Protein AF-A0A1H0GZ41-F1 (afdb_monomer_lite)

Sequence (115 aa):
MRRIVQAGLAAHGVTAEPLAEVDSLRTLVDVVEAGNVHTVLPASALQKQLKSESGCSLVINPLDLSRNVVLCTSEHLPLGATATAVYELLENLIREALAEGTWVGIRPIPDASST

Secondary structure (DSSP, 8-state):
-HHHHHHHHHTTT-----S-----HHHHHHHHHTTS------GGGGHHHHTS---------S------------SSSPPPHHHHHHHHHHHHHHHHHHHHT-STT--PPPPP---

pLDDT: mean 85.36, std 12.7, range [32.75, 98.06]

Radius of gyration: 17.75 Å; chains: 1; bounding box: 36×36×44 Å

Foldseek 3Di:
DVVLVQVLCVVVVHHDDDPDDDPDLVVQVVVVVVPDDDDDDQLQSCLVVVVDPPPPPDDDDPRPRDDDDDDDDDPVDDDDPVRVVVSVVVVVVVVVCAVVVSRPRDDDDPPDPDD

Structure (mmCIF, N/CA/C/O backbone):
data_AF-A0A1H0GZ41-F1
#
_entry.id   AF-A0A1H0GZ41-F1
#
loop_
_atom_site.group_PDB
_atom_site.id
_atom_site.type_symbol
_atom_site.label_atom_id
_atom_site.label_alt_id
_atom_site.label_comp_id
_atom_site.label_asym_id
_atom_site.label_entity_id
_atom_site.label_seq_id
_atom_site.pdbx_PDB_ins_code
_atom_site.Cartn_x
_atom_site.Cartn_y
_atom_site.Cartn_z
_atom_site.occupancy
_atom_site.B_iso_or_equiv
_atom_site.auth_seq_id
_atom_site.auth_comp_id
_atom_site.auth_asym_id
_atom_site.auth_atom_id
_atom_site.pdbx_PDB_model_num
ATOM 1 N N . MET A 1 1 ? 1.860 9.343 4.919 1.00 82.50 1 MET A N 1
ATOM 2 C CA . MET A 1 1 ? 0.460 8.895 5.123 1.00 82.50 1 MET A CA 1
ATOM 3 C C . MET A 1 1 ? -0.252 9.667 6.229 1.00 82.50 1 MET A C 1
ATOM 5 O O . MET A 1 1 ? -1.341 10.156 5.967 1.00 82.50 1 MET A O 1
ATOM 9 N N . ARG A 1 2 ? 0.366 9.866 7.406 1.00 88.81 2 ARG A N 1
ATOM 10 C CA . ARG A 1 2 ? -0.199 10.609 8.554 1.00 88.81 2 ARG A CA 1
ATOM 11 C C . ARG A 1 2 ? -0.973 11.887 8.196 1.00 88.81 2 ARG A C 1
ATOM 13 O O . ARG A 1 2 ? -2.119 12.016 8.605 1.00 88.81 2 ARG A O 1
ATOM 20 N N . ARG A 1 3 ? -0.387 12.786 7.390 1.00 90.12 3 ARG A N 1
ATOM 21 C CA . ARG A 1 3 ? -1.045 14.039 6.962 1.00 90.12 3 ARG A CA 1
ATOM 22 C C . ARG A 1 3 ? -2.334 13.814 6.160 1.00 90.12 3 ARG A C 1
ATOM 24 O O . ARG A 1 3 ? -3.306 14.510 6.406 1.00 90.12 3 ARG A O 1
ATOM 31 N N . ILE A 1 4 ? -2.351 12.844 5.238 1.00 91.12 4 ILE A N 1
ATOM 32 C CA . ILE A 1 4 ? -3.536 12.521 4.418 1.00 91.12 4 ILE A CA 1
ATOM 33 C C . ILE A 1 4 ? -4.662 12.010 5.320 1.00 91.12 4 ILE A C 1
ATOM 35 O O . ILE A 1 4 ? -5.788 12.483 5.225 1.00 91.12 4 ILE A O 1
ATOM 39 N N . VAL A 1 5 ? -4.336 11.098 6.241 1.00 91.06 5 VAL A N 1
ATOM 40 C CA . VAL A 1 5 ? -5.300 10.563 7.213 1.00 91.06 5 VAL A CA 1
ATOM 41 C C . VAL A 1 5 ? -5.831 11.674 8.116 1.00 91.06 5 VAL A C 1
ATOM 43 O O . VAL A 1 5 ? -7.037 11.802 8.278 1.00 91.06 5 VAL A O 1
ATOM 46 N N . GLN A 1 6 ? -4.952 12.519 8.658 1.00 91.56 6 GLN A N 1
ATOM 47 C CA . GLN A 1 6 ? -5.351 13.625 9.530 1.00 91.56 6 GLN A CA 1
ATOM 48 C C . GLN A 1 6 ? -6.263 14.624 8.821 1.00 91.56 6 GLN A C 1
ATOM 50 O O . GLN A 1 6 ? -7.286 15.001 9.377 1.00 91.56 6 GLN A O 1
ATOM 55 N N . ALA A 1 7 ? -5.906 15.034 7.601 1.00 91.38 7 ALA A N 1
ATOM 56 C CA . ALA A 1 7 ? -6.715 15.951 6.808 1.00 91.38 7 ALA A CA 1
ATOM 57 C C . ALA A 1 7 ? -8.082 15.337 6.471 1.00 91.38 7 ALA A C 1
ATOM 59 O O . ALA A 1 7 ? -9.102 16.007 6.605 1.00 91.38 7 ALA A O 1
ATOM 60 N N . GLY A 1 8 ? -8.107 14.053 6.103 1.00 91.38 8 GLY A N 1
ATOM 61 C CA . GLY A 1 8 ? -9.335 13.311 5.828 1.00 91.38 8 GLY A CA 1
ATOM 62 C C . GLY A 1 8 ? -10.272 13.220 7.031 1.00 91.38 8 GLY A C 1
ATOM 63 O O . GLY A 1 8 ? -11.463 13.495 6.901 1.00 91.38 8 GLY A O 1
ATOM 64 N N . LEU A 1 9 ? -9.734 12.888 8.208 1.00 90.62 9 LEU A N 1
ATOM 65 C CA . LEU A 1 9 ? -10.494 12.851 9.460 1.00 90.62 9 LEU A CA 1
ATOM 66 C C . LEU A 1 9 ? -10.997 14.247 9.851 1.00 90.62 9 LEU A C 1
ATOM 68 O O . LEU A 1 9 ? -12.183 14.416 10.134 1.00 90.62 9 LEU A O 1
ATOM 72 N N . ALA A 1 10 ? -10.128 15.260 9.786 1.00 91.56 10 ALA A N 1
ATOM 73 C CA . ALA A 1 10 ? -10.473 16.633 10.140 1.00 91.56 10 ALA A CA 1
ATOM 74 C C . ALA A 1 10 ? -11.575 17.211 9.239 1.00 91.56 10 ALA A C 1
ATOM 76 O O . ALA A 1 10 ? -12.469 17.894 9.735 1.00 91.56 10 ALA A O 1
ATOM 77 N N . ALA A 1 11 ? -11.569 16.886 7.940 1.00 91.56 11 ALA A N 1
ATOM 78 C CA . ALA A 1 11 ? -12.629 17.272 7.004 1.00 91.56 11 ALA A CA 1
ATOM 79 C C . ALA A 1 11 ? -14.015 16.712 7.389 1.00 91.56 11 ALA A C 1
ATOM 81 O O . ALA A 1 11 ? -15.030 17.259 6.970 1.00 91.56 11 ALA A O 1
ATOM 82 N N . HIS A 1 12 ? -14.056 15.662 8.214 1.00 90.44 12 HIS A N 1
ATOM 83 C CA . HIS A 1 12 ? -15.277 15.041 8.735 1.00 90.44 12 HIS A CA 1
ATOM 84 C C . HIS A 1 12 ? -15.532 15.386 10.211 1.00 90.44 12 HIS A C 1
ATOM 86 O O . HIS A 1 12 ? -16.330 14.724 10.872 1.00 90.44 12 HIS A O 1
ATOM 92 N N . GLY A 1 13 ? -14.848 16.399 10.755 1.00 92.25 13 GLY A N 1
ATOM 93 C CA . GLY A 1 13 ? -14.992 16.810 12.153 1.00 92.25 13 GLY A CA 1
ATOM 94 C C . GLY A 1 13 ? -14.418 15.813 13.164 1.00 92.25 13 GLY A C 1
ATOM 95 O O . GLY A 1 13 ? -14.709 15.920 14.353 1.00 92.25 13 GLY A O 1
ATOM 96 N N . VAL A 1 14 ? -13.606 14.849 12.715 1.00 90.12 14 VAL A N 1
ATOM 97 C CA . VAL A 1 14 ? -12.950 13.862 13.576 1.00 90.12 14 VAL A CA 1
ATOM 98 C C . VAL A 1 14 ? -11.511 14.292 13.831 1.00 90.12 14 VAL A C 1
ATOM 100 O O . VAL A 1 14 ? -10.724 14.480 12.903 1.00 90.12 14 VAL A O 1
ATOM 103 N N . THR A 1 15 ? -11.136 14.403 15.100 1.00 88.56 15 THR A N 1
ATOM 104 C CA . THR A 1 15 ? -9.744 14.575 15.520 1.00 88.56 15 THR A CA 1
ATOM 105 C C . THR A 1 15 ? -9.223 13.263 16.098 1.00 88.56 15 THR A C 1
ATOM 107 O O . THR A 1 15 ? -9.934 12.545 16.797 1.00 88.56 15 THR A O 1
ATOM 110 N N . ALA A 1 16 ? -7.978 12.919 15.768 1.00 85.44 16 ALA A N 1
ATOM 111 C CA . ALA A 1 16 ? -7.316 11.722 16.269 1.00 85.44 16 ALA A CA 1
ATOM 112 C C . ALA A 1 16 ? -5.904 12.084 16.730 1.00 85.44 16 ALA A C 1
ATOM 114 O O . ALA A 1 16 ? -5.050 12.448 15.912 1.00 85.44 16 ALA A O 1
ATOM 115 N N . GLU A 1 17 ? -5.682 11.969 18.037 1.00 90.50 17 GLU A N 1
ATOM 116 C CA . GLU A 1 17 ? -4.370 12.125 18.658 1.00 90.50 17 GLU A CA 1
ATOM 117 C C . GLU A 1 17 ? -3.667 10.760 18.698 1.00 90.50 17 GLU A C 1
ATOM 119 O O . GLU A 1 17 ? -4.216 9.805 19.256 1.00 90.50 17 GLU A O 1
ATOM 124 N N . PRO A 1 18 ? -2.488 10.614 18.067 1.00 89.94 18 PRO A N 1
ATOM 125 C CA . PRO A 1 18 ? -1.780 9.346 18.045 1.00 89.94 18 PRO A CA 1
ATOM 126 C C . PRO A 1 18 ? -1.173 9.055 19.420 1.00 89.94 18 PRO A C 1
ATOM 128 O O . PRO A 1 18 ? -0.514 9.907 20.009 1.00 89.94 18 PRO A O 1
ATOM 131 N N . LEU A 1 19 ? -1.330 7.819 19.901 1.00 92.12 19 LEU A N 1
ATOM 132 C CA . LEU A 1 19 ? -0.625 7.339 21.097 1.00 92.12 19 LEU A CA 1
ATOM 133 C C . LEU A 1 19 ? 0.902 7.354 20.899 1.00 92.12 19 LEU A C 1
ATOM 135 O O . LEU A 1 19 ? 1.651 7.615 21.835 1.00 92.12 19 LEU A O 1
ATOM 139 N N . ALA A 1 20 ? 1.351 7.047 19.680 1.00 90.69 20 ALA A N 1
ATOM 140 C CA . ALA A 1 20 ? 2.749 7.046 19.277 1.00 90.69 20 ALA A CA 1
ATOM 141 C C . ALA A 1 20 ? 2.868 7.284 17.765 1.00 90.69 20 ALA A C 1
ATOM 143 O O . ALA A 1 20 ? 1.973 6.919 16.998 1.00 90.69 20 ALA A O 1
ATOM 144 N N . GLU A 1 21 ? 3.998 7.846 17.338 1.00 90.75 21 GLU A N 1
ATOM 145 C CA . GLU A 1 21 ? 4.376 7.931 15.927 1.00 90.75 21 GLU A CA 1
ATOM 146 C C . GLU A 1 21 ? 5.461 6.896 15.622 1.00 90.75 21 GLU A C 1
ATOM 148 O O . GLU A 1 21 ? 6.450 6.777 16.344 1.00 90.75 21 GLU A O 1
ATOM 153 N N . VAL A 1 22 ? 5.245 6.108 14.569 1.00 91.12 22 VAL A N 1
ATOM 154 C CA . VAL A 1 22 ? 6.125 5.008 14.167 1.00 91.12 22 VAL A CA 1
ATOM 155 C C . VAL A 1 22 ? 6.283 5.048 12.651 1.00 91.12 22 VAL A C 1
ATOM 157 O O . VAL A 1 22 ? 5.297 4.939 11.923 1.00 91.12 22 VAL A O 1
ATOM 160 N N . ASP A 1 23 ? 7.522 5.164 12.173 1.00 89.44 23 ASP A N 1
ATOM 161 C CA . ASP A 1 23 ? 7.823 5.293 10.736 1.00 89.44 23 ASP A CA 1
ATOM 162 C C . ASP A 1 23 ? 8.055 3.949 10.028 1.00 89.44 23 ASP A C 1
ATOM 164 O O . ASP A 1 23 ? 8.099 3.869 8.799 1.00 89.44 23 ASP A O 1
ATOM 168 N N . SER A 1 24 ? 8.181 2.865 10.793 1.00 90.81 24 SER A N 1
ATOM 169 C CA . SER A 1 24 ? 8.326 1.512 10.259 1.00 90.81 24 SER A CA 1
ATOM 170 C C . SER A 1 24 ? 6.957 0.875 10.041 1.00 90.81 24 SER A C 1
ATOM 172 O O . SER A 1 24 ? 6.255 0.532 10.994 1.00 90.81 24 SER A O 1
ATOM 174 N N . LEU A 1 25 ? 6.605 0.646 8.772 1.00 88.94 25 LEU A N 1
ATOM 175 C CA . LEU A 1 25 ? 5.373 -0.054 8.405 1.00 88.94 25 LEU A CA 1
ATOM 176 C C . LEU A 1 25 ? 5.285 -1.436 9.059 1.00 88.94 25 LEU A C 1
ATOM 178 O O . LEU A 1 25 ? 4.233 -1.816 9.560 1.00 88.94 25 LEU A O 1
ATOM 182 N N . ARG A 1 26 ? 6.397 -2.178 9.075 1.00 87.56 26 ARG A N 1
ATOM 183 C CA . ARG A 1 26 ? 6.439 -3.514 9.671 1.00 87.56 26 ARG A CA 1
ATOM 184 C C . ARG A 1 26 ? 6.164 -3.459 11.171 1.00 87.56 26 ARG A C 1
ATOM 186 O O . ARG A 1 26 ? 5.337 -4.210 11.657 1.00 87.56 26 ARG A O 1
ATOM 193 N N . THR A 1 27 ? 6.776 -2.507 11.871 1.00 90.88 27 THR A N 1
ATOM 194 C CA . THR A 1 27 ? 6.546 -2.312 13.309 1.00 90.88 27 THR A CA 1
ATOM 195 C C . THR A 1 27 ? 5.095 -1.930 13.603 1.00 90.88 27 THR A C 1
ATOM 197 O O . THR A 1 27 ? 4.531 -2.418 14.576 1.00 90.88 27 THR A O 1
ATOM 200 N N . LEU A 1 28 ? 4.465 -1.103 12.759 1.00 90.25 28 LEU A N 1
ATOM 201 C CA . LEU A 1 28 ? 3.038 -0.788 12.885 1.00 90.25 28 LEU A CA 1
ATOM 202 C C . LEU A 1 28 ? 2.154 -2.034 12.747 1.00 90.25 28 LEU A C 1
ATOM 204 O O . LEU A 1 28 ? 1.219 -2.189 13.527 1.00 90.25 28 LEU A O 1
ATOM 208 N N . VAL A 1 29 ? 2.445 -2.908 11.779 1.00 86.81 29 VAL A N 1
ATOM 209 C CA . VAL A 1 29 ? 1.709 -4.170 11.593 1.00 86.81 29 VAL A CA 1
ATOM 210 C C . VAL A 1 29 ? 1.913 -5.092 12.796 1.00 86.81 29 VAL A C 1
ATOM 212 O O . VAL A 1 29 ? 0.927 -5.512 13.393 1.00 86.81 29 VAL A O 1
ATOM 215 N N . ASP A 1 30 ? 3.161 -5.327 13.208 1.00 87.06 30 ASP A N 1
ATOM 216 C CA . ASP A 1 30 ? 3.496 -6.237 14.312 1.00 87.06 30 ASP A CA 1
ATOM 217 C C . ASP A 1 30 ? 2.808 -5.820 15.632 1.00 87.06 30 ASP A C 1
ATOM 219 O O . ASP A 1 30 ? 2.273 -6.655 16.361 1.00 87.06 30 ASP A O 1
ATOM 223 N N . VAL A 1 31 ? 2.776 -4.518 15.941 1.00 88.44 31 VAL A N 1
ATOM 224 C CA . VAL A 1 31 ? 2.163 -3.997 17.180 1.00 88.44 31 VAL A CA 1
ATOM 225 C C . VAL A 1 31 ? 0.628 -4.046 17.134 1.00 88.44 31 VAL A C 1
ATOM 227 O O . VAL A 1 31 ? -0.006 -4.240 18.173 1.00 88.44 31 VAL A O 1
ATOM 230 N N . VAL A 1 32 ? 0.016 -3.911 15.952 1.00 86.75 32 VAL A N 1
ATOM 231 C CA . VAL A 1 32 ? -1.431 -4.136 15.783 1.00 86.75 32 VAL A CA 1
ATOM 232 C C . VAL A 1 32 ? -1.772 -5.618 15.929 1.00 86.75 32 VAL A C 1
ATOM 234 O O . VAL A 1 32 ? -2.724 -5.950 16.632 1.00 86.75 32 VAL A O 1
ATOM 237 N N . GLU A 1 33 ? -0.988 -6.514 15.323 1.00 83.75 33 GLU A N 1
ATOM 238 C CA . GLU A 1 33 ? -1.196 -7.967 15.412 1.00 83.75 33 GLU A CA 1
ATOM 239 C C . GLU A 1 33 ? -1.011 -8.501 16.843 1.00 83.75 33 GLU A C 1
ATOM 241 O O . GLU A 1 33 ? -1.677 -9.460 17.230 1.00 83.75 33 GLU A O 1
ATOM 246 N N . ALA A 1 34 ? -0.189 -7.840 17.665 1.00 87.69 34 ALA A N 1
ATOM 247 C CA . ALA A 1 34 ? -0.066 -8.138 19.093 1.00 87.69 34 ALA A CA 1
ATOM 248 C C . ALA A 1 34 ? -1.329 -7.794 19.919 1.00 87.69 34 ALA A C 1
ATOM 250 O O . ALA A 1 34 ? -1.458 -8.271 21.044 1.00 87.69 34 ALA A O 1
ATOM 251 N N . GLY A 1 35 ? -2.275 -7.019 19.367 1.00 79.94 35 GLY A N 1
ATOM 252 C CA . GLY A 1 35 ? -3.612 -6.811 19.940 1.00 79.94 35 GLY A CA 1
ATOM 253 C C . GLY A 1 35 ? -3.774 -5.600 20.865 1.00 79.94 35 GLY A C 1
ATOM 254 O O . GLY A 1 35 ? -4.788 -5.495 21.554 1.00 79.94 35 GLY A O 1
ATOM 255 N N . ASN A 1 36 ? -2.815 -4.670 20.894 1.00 76.19 36 ASN A N 1
A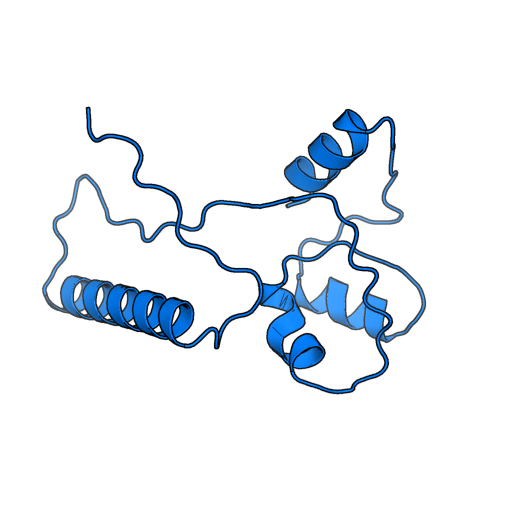TOM 256 C CA . ASN A 1 36 ? -2.800 -3.587 21.888 1.00 76.19 36 ASN A CA 1
ATOM 257 C C . ASN A 1 36 ? -3.127 -2.196 21.331 1.00 76.19 36 ASN A C 1
ATOM 259 O O . ASN A 1 36 ? -3.319 -1.266 22.115 1.00 76.19 36 ASN A O 1
ATOM 263 N N . VAL A 1 37 ? -3.182 -2.020 20.009 1.00 87.69 37 VAL A N 1
ATOM 264 C CA . VAL A 1 37 ? -3.420 -0.718 19.367 1.00 87.69 37 VAL A CA 1
ATOM 265 C C . VAL A 1 37 ? -4.119 -0.876 18.018 1.00 87.69 37 VAL A C 1
ATOM 267 O O . VAL A 1 37 ? -4.211 -1.969 17.470 1.00 87.69 37 VAL A O 1
ATOM 270 N N . HIS A 1 38 ? -4.571 0.247 17.464 1.00 88.12 38 HIS A N 1
ATOM 271 C CA . HIS A 1 38 ? -5.128 0.337 16.117 1.00 88.12 38 HIS A CA 1
ATOM 272 C C . HIS A 1 38 ? -4.271 1.292 15.287 1.00 88.12 38 HIS A C 1
ATOM 274 O O . HIS A 1 38 ? -3.675 2.227 15.825 1.00 88.12 38 HIS A O 1
ATOM 280 N N . THR A 1 39 ? -4.228 1.088 13.973 1.00 89.38 39 THR A N 1
ATOM 281 C CA . THR A 1 39 ? -3.566 2.017 13.054 1.00 89.38 39 THR A CA 1
ATOM 282 C C . THR A 1 39 ? -4.308 2.105 11.725 1.00 89.38 39 THR A C 1
ATOM 284 O O . THR A 1 39 ? -5.163 1.276 11.422 1.00 89.38 39 THR A O 1
ATOM 287 N N . VAL A 1 40 ? -3.994 3.133 10.938 1.00 89.19 40 VAL A N 1
ATOM 288 C CA . VAL A 1 40 ? -4.537 3.336 9.590 1.00 89.19 40 VAL A CA 1
ATOM 289 C C . VAL A 1 40 ? -3.426 3.073 8.583 1.00 89.19 40 VAL A C 1
ATOM 291 O O . VAL A 1 40 ? -2.423 3.790 8.559 1.00 89.19 40 VAL A O 1
ATOM 294 N N . LE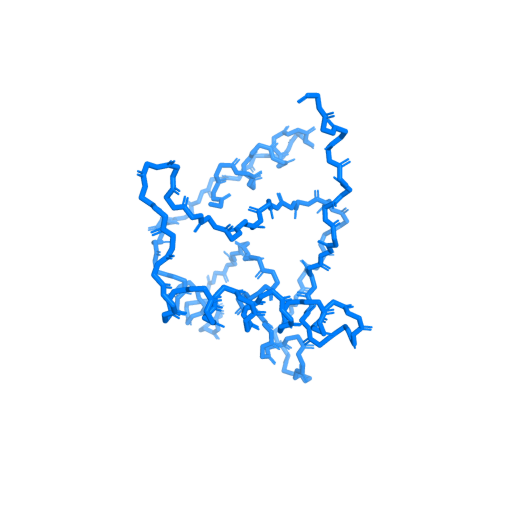U A 1 41 ? -3.613 2.064 7.732 1.00 87.38 41 LEU A N 1
ATOM 295 C CA . LEU A 1 41 ? -2.643 1.641 6.721 1.00 87.38 41 LEU A CA 1
ATOM 296 C C . LEU A 1 41 ? -3.262 1.668 5.319 1.00 87.38 41 LEU A C 1
ATOM 298 O O . LEU A 1 41 ? -4.463 1.438 5.176 1.00 87.38 41 LEU A O 1
ATOM 302 N N . PRO A 1 42 ? -2.464 1.916 4.265 1.00 86.94 42 PRO A N 1
ATOM 303 C CA . PRO A 1 42 ? -2.922 1.683 2.901 1.00 86.94 42 PRO A CA 1
ATOM 304 C C . PRO A 1 42 ? -3.160 0.184 2.666 1.00 86.94 42 PRO A C 1
ATOM 306 O O . PRO A 1 42 ? -2.437 -0.656 3.203 1.00 86.94 42 PRO A O 1
ATOM 309 N N . ALA A 1 43 ? -4.109 -0.157 1.790 1.00 86.31 43 ALA A N 1
ATOM 310 C CA . ALA A 1 43 ? -4.419 -1.548 1.439 1.00 86.31 43 ALA A CA 1
ATOM 311 C C . ALA A 1 43 ? -3.193 -2.339 0.938 1.00 86.31 43 ALA A C 1
ATOM 313 O O . ALA A 1 43 ? -3.098 -3.546 1.153 1.00 86.31 43 ALA A O 1
ATOM 314 N N . SER A 1 44 ? -2.213 -1.673 0.317 1.00 86.25 44 SER A N 1
ATOM 315 C CA . SER A 1 44 ? -0.95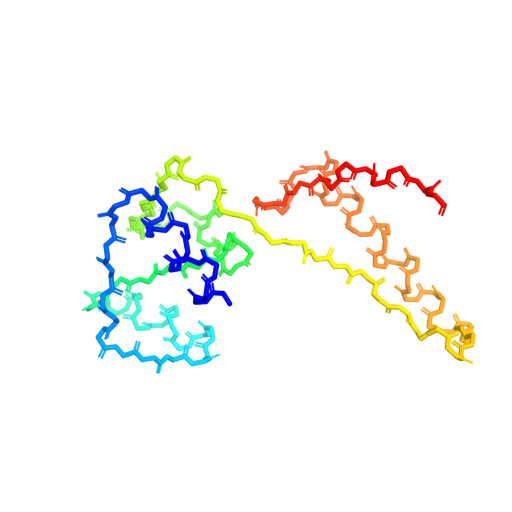9 -2.293 -0.132 1.00 86.25 44 SER A CA 1
ATOM 316 C C . SER A 1 44 ? -0.141 -2.923 1.003 1.00 86.25 44 SER A C 1
ATOM 318 O O . SER A 1 44 ? 0.545 -3.916 0.779 1.00 86.25 44 SER A O 1
ATOM 320 N N . ALA A 1 45 ? -0.244 -2.404 2.229 1.00 85.94 45 ALA A N 1
ATOM 321 C CA . ALA A 1 45 ? 0.422 -2.973 3.401 1.00 85.94 45 ALA A CA 1
ATOM 322 C C . ALA A 1 45 ? -0.278 -4.221 3.954 1.00 85.94 45 ALA A C 1
ATOM 324 O O . ALA A 1 45 ? 0.312 -4.965 4.731 1.00 85.94 45 ALA A O 1
ATOM 325 N N . LEU A 1 46 ? -1.535 -4.432 3.560 1.00 83.06 46 LEU A N 1
ATOM 326 C CA . LEU A 1 46 ? -2.418 -5.460 4.098 1.00 83.06 46 LEU A CA 1
ATOM 327 C C . LEU A 1 46 ? -2.782 -6.514 3.050 1.00 83.06 46 LEU A C 1
ATOM 329 O O . LEU A 1 46 ? -3.702 -7.287 3.267 1.00 83.06 46 LEU A O 1
ATOM 333 N N . GLN A 1 47 ? -2.082 -6.580 1.910 1.00 84.44 47 GLN A N 1
ATOM 334 C CA . GLN A 1 47 ? -2.415 -7.518 0.824 1.00 84.44 47 GLN A CA 1
ATOM 335 C C . GLN A 1 47 ? -2.475 -8.974 1.293 1.00 84.44 47 GLN A C 1
ATOM 337 O O . GLN A 1 47 ? -3.305 -9.735 0.809 1.00 84.44 47 GLN A O 1
ATOM 342 N N . LYS A 1 48 ? -1.610 -9.369 2.236 1.00 81.38 48 LYS A N 1
ATOM 343 C CA . LYS A 1 48 ? -1.615 -10.724 2.798 1.00 81.38 48 LYS A CA 1
ATOM 344 C C . LYS A 1 48 ? -2.863 -10.959 3.647 1.00 81.38 48 LYS A C 1
ATOM 346 O O . LYS A 1 48 ? -3.527 -11.972 3.468 1.00 81.38 48 LYS A O 1
ATOM 351 N N . GLN A 1 49 ? -3.184 -10.020 4.533 1.00 80.12 49 GLN A N 1
ATOM 352 C CA . GLN A 1 49 ? -4.346 -10.075 5.416 1.00 80.12 49 GLN A CA 1
ATOM 353 C C . GLN A 1 49 ? -5.657 -9.978 4.625 1.00 80.12 49 GLN A C 1
ATOM 355 O O . GLN A 1 49 ? -6.593 -10.692 4.932 1.00 80.12 49 GLN A O 1
ATOM 360 N N . LEU A 1 50 ? -5.711 -9.167 3.565 1.00 79.50 50 LEU A N 1
ATOM 361 C CA . LEU A 1 50 ? -6.873 -9.022 2.679 1.00 79.50 50 LEU A CA 1
ATOM 362 C C . LEU A 1 50 ? -7.142 -10.273 1.829 1.00 79.50 50 LEU A C 1
ATOM 364 O O . LEU A 1 50 ? -8.270 -10.486 1.400 1.00 79.50 50 LEU A O 1
ATOM 368 N N . LYS A 1 51 ? -6.112 -11.087 1.566 1.00 78.19 51 LYS A N 1
ATOM 369 C CA . LYS A 1 51 ? -6.215 -12.352 0.815 1.00 78.19 51 LYS A CA 1
ATOM 370 C C . LYS A 1 51 ? -6.420 -13.575 1.712 1.00 78.19 51 LYS A C 1
ATOM 372 O O . LYS A 1 51 ? -6.626 -14.671 1.205 1.00 78.19 51 LYS A O 1
ATOM 377 N N . SER A 1 52 ? -6.311 -13.403 3.023 1.00 73.06 52 SER A N 1
ATOM 378 C CA . SER A 1 52 ? -6.381 -14.461 4.025 1.00 73.06 52 SER A CA 1
ATOM 379 C C . 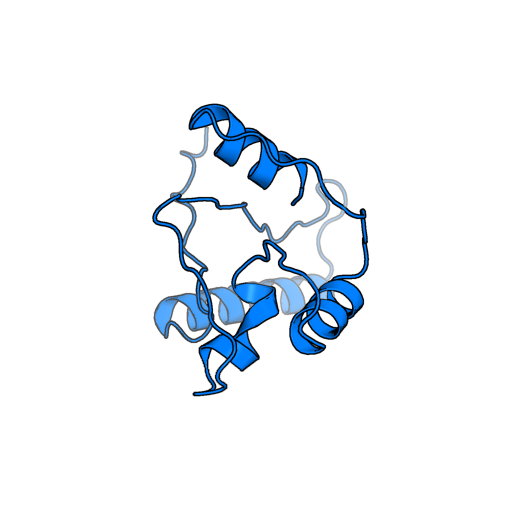SER A 1 52 ? -7.650 -14.275 4.851 1.00 73.06 52 SER A C 1
ATOM 381 O O . SER A 1 52 ? -7.980 -13.159 5.226 1.00 73.06 52 SER A O 1
ATOM 383 N N . GLU A 1 53 ? -8.328 -15.355 5.235 1.00 62.00 53 GLU A N 1
ATOM 384 C CA . GLU A 1 53 ? -9.459 -15.297 6.184 1.00 62.00 53 GLU A CA 1
ATOM 385 C C . GLU A 1 53 ? -9.016 -14.968 7.629 1.00 62.00 53 GLU A C 1
ATOM 387 O O . GLU A 1 53 ? -9.761 -15.146 8.590 1.00 62.00 53 GLU A O 1
ATOM 392 N N . SER A 1 54 ? -7.771 -14.514 7.809 1.00 60.16 54 SER A N 1
ATOM 393 C CA . SER A 1 54 ? -7.188 -14.165 9.103 1.00 60.16 54 SER A CA 1
ATOM 394 C C . SER A 1 54 ? -8.040 -13.123 9.822 1.00 60.16 54 SER A C 1
ATOM 396 O O . SER A 1 54 ? -8.256 -12.030 9.307 1.00 60.16 54 SER A O 1
ATOM 398 N N . GLY A 1 55 ? -8.459 -13.462 11.044 1.00 55.03 55 GLY A N 1
ATOM 399 C CA . GLY A 1 55 ? -9.386 -12.707 11.893 1.00 55.03 55 GLY A CA 1
ATOM 400 C C . GLY A 1 55 ? -8.896 -11.357 12.430 1.00 55.03 55 GLY A C 1
ATOM 401 O O . GLY A 1 55 ? -9.356 -10.931 13.488 1.00 55.03 55 GLY A O 1
ATOM 402 N N . CYS A 1 56 ? -7.987 -10.665 11.739 1.00 61.06 56 CYS A N 1
ATOM 403 C CA . CYS A 1 56 ? -7.772 -9.246 12.000 1.00 61.06 56 CYS A CA 1
ATOM 404 C C . CYS A 1 56 ? -9.031 -8.495 11.562 1.00 61.06 56 CYS A C 1
ATOM 406 O O . CYS A 1 56 ? -9.351 -8.442 10.376 1.00 61.06 56 CYS A O 1
ATOM 408 N N . SER A 1 57 ? -9.750 -7.920 12.527 1.00 59.72 57 SER A N 1
ATOM 409 C CA . SER A 1 57 ? -10.909 -7.071 12.258 1.00 59.72 57 SER A CA 1
ATOM 410 C C . SER A 1 57 ? -10.461 -5.832 11.479 1.00 59.72 57 SER A C 1
ATOM 412 O O . SER A 1 57 ? -9.927 -4.876 12.042 1.00 59.72 57 SER A O 1
ATOM 414 N N . LEU A 1 58 ? -10.623 -5.867 10.157 1.00 65.19 58 LEU A N 1
ATOM 415 C CA . LEU A 1 58 ? -10.397 -4.717 9.294 1.00 65.19 58 LEU A CA 1
ATOM 416 C C . LEU A 1 58 ? -11.644 -3.835 9.347 1.00 65.19 58 LEU A C 1
ATOM 418 O O . LEU A 1 58 ? -12.673 -4.158 8.756 1.00 65.19 58 LEU A O 1
ATOM 422 N N . VAL A 1 59 ? -11.557 -2.703 10.043 1.00 63.91 59 VAL A N 1
ATOM 423 C CA . VAL A 1 59 ? -12.605 -1.678 9.980 1.00 63.91 59 VAL A CA 1
ATOM 424 C C . VAL A 1 59 ? -12.404 -0.873 8.700 1.00 63.91 59 VAL A C 1
ATOM 426 O O . VAL A 1 59 ? -11.574 0.034 8.641 1.00 63.91 59 VAL A O 1
ATOM 429 N N . ILE A 1 60 ? -13.159 -1.218 7.659 1.00 60.91 60 ILE A N 1
ATOM 430 C CA . ILE A 1 60 ? -13.189 -0.455 6.410 1.00 60.91 60 ILE A CA 1
ATOM 431 C C . ILE A 1 60 ? -14.203 0.681 6.579 1.00 60.91 60 ILE A C 1
ATOM 433 O O . ILE A 1 60 ? -15.410 0.459 6.638 1.00 60.91 60 ILE A O 1
ATOM 437 N N . ASN A 1 61 ? -13.698 1.907 6.699 1.00 65.06 61 ASN A N 1
ATOM 438 C CA . ASN A 1 61 ? -14.509 3.124 6.751 1.00 65.06 61 ASN A CA 1
ATOM 439 C C . ASN A 1 61 ? -14.862 3.567 5.311 1.00 65.06 61 ASN A C 1
ATOM 441 O O . ASN A 1 61 ? -13.994 3.466 4.444 1.00 65.06 61 ASN A O 1
ATOM 445 N N . PRO A 1 62 ? -16.080 4.078 5.030 1.00 65.44 62 PRO A N 1
ATOM 446 C CA . PRO A 1 62 ? -16.456 4.624 3.716 1.00 65.44 62 PRO A CA 1
ATOM 447 C C . PRO A 1 62 ? -15.636 5.841 3.245 1.00 65.44 62 PRO A C 1
ATOM 449 O O . PRO A 1 62 ? -15.841 6.316 2.130 1.00 65.44 62 PRO A O 1
ATOM 452 N N . LEU A 1 63 ? -14.736 6.376 4.072 1.00 77.12 63 LEU A N 1
ATOM 453 C CA . LEU A 1 63 ? -13.884 7.502 3.710 1.00 77.12 63 LEU A CA 1
ATOM 454 C C . LEU A 1 63 ? -12.892 7.130 2.590 1.00 77.12 63 LEU A C 1
ATOM 456 O O . LEU A 1 63 ? -11.938 6.383 2.818 1.00 77.12 63 LEU A O 1
ATOM 460 N N . ASP A 1 64 ? -13.077 7.704 1.397 1.00 83.25 64 ASP A N 1
ATOM 461 C CA . ASP A 1 64 ? -12.191 7.491 0.244 1.00 83.25 64 ASP A CA 1
ATOM 462 C C . ASP A 1 64 ? -10.869 8.265 0.390 1.00 83.25 64 ASP A C 1
ATOM 464 O O . ASP A 1 64 ? -10.663 9.336 -0.186 1.00 83.25 64 ASP A O 1
ATOM 468 N N . LEU A 1 65 ? -9.953 7.721 1.194 1.00 87.31 65 LEU A N 1
ATOM 469 C CA . LEU A 1 65 ? -8.576 8.200 1.279 1.00 87.31 65 LEU A CA 1
ATOM 470 C C . LEU A 1 65 ? -7.701 7.474 0.266 1.00 87.31 65 LEU A C 1
ATOM 472 O O . LEU A 1 65 ? -7.474 6.269 0.361 1.00 87.31 65 LEU A O 1
ATOM 476 N N . SER A 1 66 ? -7.124 8.235 -0.658 1.00 88.12 66 SER A N 1
ATOM 477 C CA . SER A 1 66 ? -6.191 7.718 -1.653 1.00 88.12 66 SER A CA 1
ATOM 478 C C . SER A 1 66 ? -4.929 8.570 -1.747 1.00 88.12 66 SER A C 1
ATOM 480 O O . SER A 1 66 ? -4.850 9.699 -1.256 1.00 88.12 66 SER A O 1
ATOM 482 N N . ARG A 1 67 ? -3.899 7.992 -2.362 1.00 88.44 67 ARG A N 1
ATOM 483 C CA . ARG A 1 67 ? -2.656 8.674 -2.712 1.00 88.44 67 ARG A CA 1
ATOM 484 C C . ARG A 1 67 ? -2.216 8.193 -4.085 1.00 88.44 67 ARG A C 1
ATOM 486 O O . ARG A 1 67 ? -2.220 6.993 -4.341 1.00 88.44 67 ARG A O 1
ATOM 493 N N . ASN A 1 68 ? -1.727 9.117 -4.901 1.00 91.25 68 ASN A N 1
ATOM 494 C CA . ASN A 1 68 ? -1.140 8.782 -6.189 1.00 91.25 68 ASN A CA 1
ATOM 495 C C . ASN A 1 68 ? 0.233 8.120 -6.002 1.00 91.25 68 ASN A C 1
ATOM 497 O O . ASN A 1 68 ? 1.085 8.603 -5.247 1.00 91.25 68 ASN A O 1
ATOM 501 N N . VAL A 1 69 ? 0.443 7.010 -6.700 1.00 91.00 69 VAL A N 1
ATOM 502 C CA . VAL A 1 69 ? 1.751 6.375 -6.878 1.00 91.00 69 VAL A CA 1
ATOM 503 C C . VAL A 1 69 ? 2.132 6.566 -8.336 1.00 91.00 69 VAL A C 1
ATOM 505 O O . VAL A 1 69 ? 1.305 6.364 -9.218 1.00 91.00 69 VAL A O 1
ATOM 508 N N . VAL A 1 70 ? 3.362 7.007 -8.572 1.00 91.94 70 VAL A N 1
ATOM 509 C CA . VAL A 1 70 ? 3.859 7.383 -9.896 1.00 91.94 70 VAL A CA 1
ATOM 510 C C . VAL A 1 70 ? 5.189 6.690 -10.153 1.00 91.94 70 VAL A C 1
ATOM 512 O O . VAL A 1 70 ? 6.010 6.5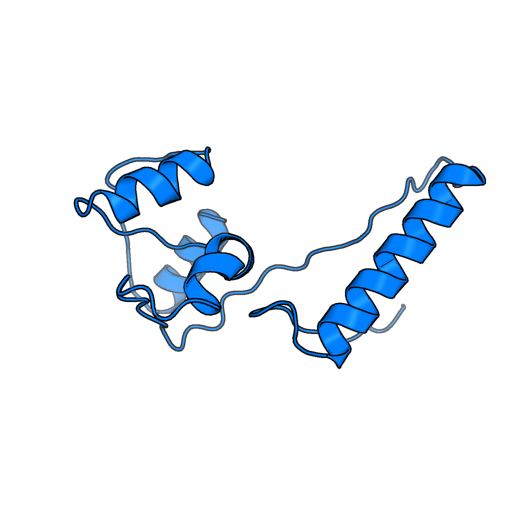64 -9.241 1.00 91.94 70 VAL A O 1
ATOM 515 N N . LEU A 1 71 ? 5.389 6.234 -11.387 1.00 92.00 71 LEU A N 1
ATOM 516 C CA . LEU A 1 71 ? 6.667 5.715 -11.855 1.00 92.00 71 LEU A CA 1
ATOM 517 C C . LEU A 1 71 ? 7.487 6.889 -12.398 1.00 92.00 71 LEU A C 1
ATOM 519 O O . LEU A 1 71 ? 7.237 7.375 -13.498 1.00 92.00 71 LEU A O 1
ATOM 523 N N . CYS A 1 72 ? 8.421 7.386 -11.590 1.00 92.38 72 CYS A N 1
ATOM 524 C CA . CYS A 1 72 ? 9.210 8.567 -11.932 1.00 92.38 72 CYS A CA 1
ATOM 525 C C . CYS A 1 72 ? 10.490 8.199 -12.682 1.00 92.38 72 CYS A C 1
ATOM 527 O O . CYS A 1 72 ? 11.210 7.280 -12.291 1.00 92.38 72 CYS A O 1
ATOM 529 N N . THR A 1 73 ? 10.825 8.999 -13.688 1.00 92.44 73 THR A N 1
ATOM 530 C CA . THR A 1 73 ? 12.123 8.988 -14.368 1.00 92.44 73 THR A CA 1
ATOM 531 C C . THR A 1 73 ? 12.853 10.299 -14.099 1.00 92.44 73 THR A C 1
ATOM 533 O O . THR A 1 73 ? 12.258 11.271 -13.631 1.00 92.44 73 THR A O 1
ATOM 536 N N . SER A 1 74 ? 14.158 10.342 -14.370 1.00 91.12 74 SER A N 1
ATOM 537 C CA . SER A 1 74 ? 14.873 11.619 -14.356 1.00 91.12 74 SER A CA 1
ATOM 538 C C . SER A 1 74 ? 14.367 12.498 -15.498 1.00 91.12 74 SER A C 1
ATOM 540 O O . SER A 1 74 ? 14.212 12.023 -16.619 1.00 91.12 74 SER A O 1
ATOM 542 N N . GLU A 1 75 ? 14.142 13.778 -15.216 1.00 90.31 75 GLU A N 1
ATOM 543 C CA . GLU A 1 75 ? 13.858 14.782 -16.246 1.00 90.31 75 GLU A CA 1
ATOM 544 C C . GLU A 1 75 ? 15.124 15.153 -17.037 1.00 90.31 75 GLU A C 1
ATOM 546 O O . GLU A 1 75 ? 15.062 15.504 -18.210 1.00 90.31 75 GLU A O 1
ATOM 551 N N . HIS A 1 76 ? 16.295 15.056 -16.401 1.00 91.56 76 HIS A N 1
ATOM 552 C CA . HIS A 1 76 ? 17.560 15.538 -16.961 1.00 91.56 76 HIS A CA 1
ATOM 553 C C . HIS A 1 76 ? 18.404 14.445 -17.612 1.00 91.56 76 HIS A C 1
ATOM 555 O O . HIS A 1 76 ? 19.257 14.745 -18.446 1.00 91.56 76 HIS A O 1
ATOM 561 N N . LEU A 1 77 ? 18.209 13.188 -17.213 1.00 90.31 77 LEU A N 1
ATOM 562 C CA . LEU A 1 77 ? 18.983 12.062 -17.718 1.00 90.31 77 LEU A CA 1
ATOM 563 C C . LEU A 1 77 ? 18.064 11.101 -18.472 1.00 90.31 77 LEU A C 1
ATOM 565 O O . LEU A 1 77 ? 17.130 10.569 -17.865 1.00 90.31 77 LEU A O 1
ATOM 569 N N . PRO A 1 78 ? 18.331 10.833 -19.763 1.00 89.44 78 PRO A N 1
ATOM 570 C CA . PRO A 1 78 ? 17.577 9.825 -20.486 1.00 89.44 78 PRO A CA 1
ATOM 571 C C . PRO A 1 78 ? 17.790 8.457 -19.834 1.00 89.44 78 PRO A C 1
ATOM 573 O O . PRO A 1 78 ? 18.876 8.146 -19.332 1.00 89.44 78 PRO A O 1
ATOM 576 N N . LEU A 1 79 ? 16.752 7.623 -19.857 1.00 92.44 79 LEU A N 1
ATOM 577 C CA . LEU A 1 79 ? 16.873 6.246 -19.400 1.00 92.44 79 LEU A CA 1
ATOM 578 C C . LEU A 1 79 ? 17.868 5.494 -20.292 1.00 92.44 79 LEU A C 1
ATOM 580 O O . LEU A 1 79 ? 17.757 5.490 -21.517 1.00 92.44 79 LEU A O 1
ATOM 584 N N . GLY A 1 80 ? 18.846 4.839 -19.668 1.00 95.69 80 GLY A N 1
ATOM 585 C CA . GLY A 1 80 ? 19.658 3.835 -20.350 1.00 95.69 80 GLY A CA 1
ATOM 586 C C . GLY A 1 80 ? 18.845 2.566 -20.608 1.00 95.69 80 GLY A C 1
ATOM 587 O O . GLY A 1 80 ? 17.848 2.322 -19.933 1.00 95.69 80 GLY A O 1
ATOM 588 N N . ALA A 1 81 ? 19.310 1.714 -21.525 1.00 96.62 81 ALA A N 1
ATOM 589 C CA . ALA A 1 81 ? 18.581 0.519 -21.966 1.00 96.62 81 ALA A CA 1
ATOM 590 C C . ALA A 1 81 ? 18.051 -0.361 -20.813 1.00 96.62 81 ALA A C 1
ATOM 592 O O . ALA A 1 81 ? 16.891 -0.762 -20.825 1.00 96.62 81 ALA A O 1
ATOM 593 N N . THR A 1 82 ? 18.863 -0.611 -19.780 1.00 96.75 82 THR A N 1
ATOM 594 C CA . THR A 1 82 ? 18.436 -1.389 -18.604 1.00 96.75 82 THR A CA 1
ATOM 595 C C . THR A 1 82 ? 17.314 -0.702 -17.831 1.00 96.75 82 THR A C 1
ATOM 597 O O . THR A 1 82 ? 16.370 -1.357 -17.400 1.00 96.75 82 THR A O 1
ATOM 600 N N . ALA A 1 83 ? 17.405 0.616 -17.647 1.00 95.75 83 ALA A N 1
ATOM 601 C CA . ALA A 1 83 ? 16.395 1.369 -16.916 1.00 95.75 83 ALA A CA 1
ATOM 602 C C . ALA A 1 83 ? 15.079 1.442 -17.705 1.00 95.75 83 ALA A C 1
ATOM 604 O O . ALA A 1 83 ? 14.017 1.312 -17.105 1.00 95.75 83 ALA A O 1
ATOM 605 N N . THR A 1 84 ? 15.150 1.557 -19.035 1.00 96.25 84 THR A N 1
ATOM 606 C CA . THR A 1 84 ? 13.987 1.456 -19.927 1.00 96.25 84 THR A CA 1
ATOM 607 C C . THR A 1 84 ? 13.305 0.097 -19.800 1.00 96.25 84 THR A C 1
ATOM 609 O O . THR A 1 84 ? 12.107 0.045 -19.555 1.00 96.25 84 THR A O 1
ATOM 612 N N . ALA A 1 85 ? 14.063 -1.002 -19.855 1.00 97.62 85 ALA A N 1
ATOM 613 C CA . ALA A 1 85 ? 13.493 -2.342 -19.718 1.00 97.62 85 ALA A CA 1
ATOM 614 C C . ALA A 1 85 ? 12.798 -2.553 -18.358 1.00 97.62 85 ALA A C 1
ATOM 616 O O . ALA A 1 85 ? 11.737 -3.168 -18.288 1.00 97.62 85 ALA A O 1
ATOM 617 N N . VAL A 1 86 ? 13.366 -2.022 -17.267 1.00 97.44 86 VAL A N 1
ATOM 618 C CA . VAL A 1 86 ? 12.728 -2.069 -15.939 1.00 97.44 86 VAL A CA 1
ATOM 619 C C . VAL A 1 86 ? 11.478 -1.192 -15.891 1.00 97.44 86 VAL A C 1
ATOM 621 O O . VAL A 1 86 ? 10.483 -1.604 -15.302 1.00 97.44 86 VAL A O 1
ATOM 624 N N . TYR A 1 87 ? 11.511 -0.006 -16.502 1.00 96.75 87 TYR A N 1
ATOM 625 C CA . TYR A 1 87 ? 10.354 0.884 -16.582 1.00 96.75 87 TYR A CA 1
ATOM 626 C C . TYR A 1 87 ? 9.180 0.194 -17.285 1.00 96.75 87 TYR A C 1
ATOM 628 O O . TYR A 1 87 ? 8.097 0.106 -16.712 1.00 96.75 87 TYR A O 1
ATOM 636 N N . GLU A 1 88 ? 9.419 -0.363 -18.473 1.00 96.94 88 GLU A N 1
ATOM 637 C CA . GLU A 1 88 ? 8.412 -1.085 -19.260 1.00 96.94 88 GLU A CA 1
ATOM 638 C C . GLU A 1 88 ? 7.880 -2.313 -18.510 1.00 96.94 88 GLU A C 1
ATOM 640 O O . GLU A 1 88 ? 6.674 -2.556 -18.479 1.00 96.94 88 GLU A O 1
ATOM 645 N N . LEU A 1 89 ? 8.761 -3.067 -17.842 1.00 98.06 89 LEU A N 1
ATOM 646 C CA . LEU A 1 89 ? 8.358 -4.208 -17.018 1.00 98.06 89 LEU A CA 1
ATOM 647 C C . LEU A 1 89 ? 7.445 -3.783 -15.861 1.00 98.06 89 LEU A C 1
ATOM 649 O O . LEU A 1 89 ? 6.429 -4.431 -15.614 1.00 98.06 89 LEU A O 1
ATOM 653 N N . LEU A 1 90 ? 7.803 -2.717 -15.142 1.00 97.19 90 LEU A N 1
ATOM 654 C CA . LEU A 1 90 ? 6.994 -2.203 -14.039 1.00 97.19 90 LEU A CA 1
ATOM 655 C C . LEU A 1 90 ? 5.648 -1.677 -14.538 1.00 97.19 90 LEU A C 1
ATOM 657 O O . LEU A 1 90 ? 4.630 -1.948 -13.906 1.00 97.19 90 LEU A O 1
ATOM 661 N N . GLU A 1 91 ? 5.630 -0.961 -15.662 1.00 96.00 91 GLU A N 1
ATOM 662 C CA . GLU A 1 91 ? 4.395 -0.473 -16.272 1.00 96.00 91 GLU A CA 1
ATOM 663 C C . GLU A 1 91 ? 3.457 -1.632 -16.632 1.00 96.00 91 GLU A C 1
ATOM 665 O O . GLU A 1 91 ? 2.286 -1.617 -16.243 1.00 96.00 91 GLU A O 1
ATOM 670 N N . ASN A 1 92 ? 3.976 -2.663 -17.303 1.00 97.25 92 ASN A N 1
ATOM 671 C CA . ASN A 1 92 ? 3.201 -3.849 -17.665 1.00 97.25 92 ASN A CA 1
ATOM 672 C C . ASN A 1 92 ? 2.665 -4.571 -16.426 1.00 97.25 92 ASN A C 1
ATOM 674 O O . ASN A 1 92 ? 1.467 -4.832 -16.348 1.00 97.25 92 ASN A O 1
ATOM 678 N N . LEU A 1 93 ? 3.510 -4.793 -15.414 1.00 96.56 93 LEU A N 1
ATOM 679 C CA . LEU A 1 93 ? 3.106 -5.436 -14.162 1.00 96.56 93 LEU A CA 1
ATOM 680 C C . LEU A 1 93 ? 1.976 -4.670 -13.455 1.00 96.56 93 LEU A C 1
ATOM 682 O O . LEU A 1 93 ? 1.040 -5.276 -12.939 1.00 96.56 93 LEU A O 1
ATOM 686 N N . ILE A 1 94 ? 2.045 -3.335 -13.426 1.00 94.62 94 ILE A N 1
ATOM 687 C CA . ILE A 1 94 ? 1.003 -2.495 -12.817 1.00 94.62 94 ILE A CA 1
ATOM 688 C C . ILE A 1 94 ? -0.302 -2.596 -13.617 1.00 94.62 94 ILE A C 1
ATOM 690 O O . ILE A 1 94 ? -1.377 -2.700 -13.020 1.00 94.62 94 ILE A O 1
ATOM 694 N N . ARG A 1 95 ? -0.229 -2.571 -14.955 1.00 94.31 95 ARG A N 1
ATOM 695 C CA . ARG A 1 95 ? -1.402 -2.702 -15.835 1.00 94.31 95 ARG A CA 1
ATOM 696 C C . ARG A 1 95 ? -2.076 -4.062 -15.677 1.00 94.31 95 ARG A C 1
ATOM 698 O O . ARG A 1 95 ? -3.296 -4.106 -15.538 1.00 94.31 95 ARG A O 1
ATOM 705 N N . GLU A 1 96 ? -1.298 -5.138 -15.643 1.00 96.75 96 GLU A N 1
ATOM 706 C CA . GLU A 1 96 ? -1.788 -6.496 -15.386 1.00 96.75 96 GLU A CA 1
ATOM 707 C C . GLU A 1 96 ? -2.450 -6.585 -14.008 1.00 96.75 96 GLU A C 1
ATOM 709 O O . GLU A 1 96 ? -3.599 -7.011 -13.898 1.00 96.75 96 GLU A O 1
ATOM 714 N N . ALA A 1 97 ? -1.794 -6.073 -12.961 1.00 93.69 97 ALA A N 1
ATOM 715 C CA . ALA A 1 97 ? -2.343 -6.102 -11.609 1.00 93.69 97 ALA A CA 1
ATOM 716 C C . ALA A 1 97 ? -3.664 -5.325 -11.466 1.00 93.69 97 ALA A C 1
ATOM 718 O O . ALA A 1 97 ? -4.542 -5.738 -10.703 1.00 93.69 97 ALA A O 1
ATOM 719 N N . LEU A 1 98 ? -3.818 -4.217 -12.201 1.00 93.38 98 LEU A N 1
ATOM 720 C CA . LEU A 1 98 ? -5.068 -3.457 -12.289 1.00 93.38 98 LEU A CA 1
ATOM 721 C C . LEU A 1 98 ? -6.158 -4.229 -13.038 1.00 93.38 98 LEU A C 1
ATOM 723 O O . LEU A 1 98 ? -7.291 -4.277 -12.565 1.00 93.38 98 LEU A O 1
ATOM 727 N N . ALA A 1 99 ? -5.826 -4.811 -14.193 1.00 94.50 99 ALA A N 1
ATOM 728 C CA . ALA A 1 99 ? -6.780 -5.524 -15.039 1.00 94.50 99 ALA A CA 1
ATOM 729 C C . ALA A 1 99 ? -7.317 -6.792 -14.362 1.00 94.50 99 ALA A C 1
ATOM 731 O O . ALA A 1 99 ? -8.510 -7.080 -14.434 1.00 94.50 99 ALA A O 1
ATOM 732 N N . GLU A 1 100 ? -6.446 -7.527 -13.675 1.00 94.94 100 GLU A N 1
ATOM 733 C CA . GLU A 1 100 ? -6.794 -8.767 -12.981 1.00 94.94 100 GLU A CA 1
ATOM 734 C C . GLU A 1 100 ? -7.332 -8.534 -11.560 1.00 94.94 100 GLU A C 1
ATOM 736 O O . GLU A 1 100 ? -7.839 -9.459 -10.927 1.00 94.94 100 GLU A O 1
ATOM 741 N N . GLY A 1 101 ? -7.198 -7.317 -11.020 1.00 90.56 101 GLY A N 1
ATOM 742 C CA . GLY A 1 101 ? -7.577 -7.002 -9.641 1.00 90.56 101 GLY A CA 1
ATOM 743 C C . GLY A 1 101 ? -6.728 -7.726 -8.587 1.00 90.56 101 GLY A C 1
ATOM 744 O O . GLY A 1 101 ? -7.176 -7.926 -7.457 1.00 90.56 101 GLY A O 1
ATOM 745 N N . THR A 1 102 ? -5.505 -8.141 -8.929 1.00 90.69 102 THR A N 1
ATOM 746 C CA . THR A 1 102 ? -4.640 -8.929 -8.032 1.00 90.69 102 THR A CA 1
ATOM 747 C C . THR A 1 102 ? -4.029 -8.102 -6.901 1.00 90.69 102 THR A C 1
ATOM 749 O O . THR A 1 102 ? -3.640 -8.674 -5.870 1.00 90.69 102 THR A O 1
ATOM 752 N N . TRP A 1 103 ? -3.951 -6.777 -7.060 1.00 90.88 103 TRP A N 1
ATOM 753 C CA . TRP A 1 103 ? -3.596 -5.824 -6.006 1.00 90.88 103 TRP A CA 1
ATOM 754 C C . TRP A 1 103 ? -4.850 -5.103 -5.508 1.00 90.88 103 TRP A C 1
ATOM 756 O O . TRP A 1 103 ? -5.508 -4.369 -6.238 1.00 90.88 103 TRP A O 1
ATOM 766 N N . VAL A 1 104 ? -5.184 -5.293 -4.233 1.00 87.69 104 VAL A N 1
ATOM 767 C CA . VAL A 1 104 ? -6.382 -4.691 -3.632 1.00 87.69 104 VAL A CA 1
ATOM 768 C C . VAL A 1 104 ? -6.125 -3.226 -3.276 1.00 87.69 104 VAL A C 1
ATOM 770 O O . VAL A 1 104 ? -5.090 -2.896 -2.697 1.00 87.69 104 VAL A O 1
ATOM 773 N N . GLY A 1 105 ? -7.092 -2.350 -3.558 1.00 86.94 105 GLY A N 1
ATOM 774 C CA . GLY A 1 105 ? -7.063 -0.942 -3.143 1.00 86.94 105 GLY A CA 1
ATOM 775 C C . GLY A 1 105 ? -6.215 -0.026 -4.027 1.00 86.94 105 GLY A C 1
ATOM 776 O O . GLY A 1 105 ? -5.896 1.089 -3.617 1.00 86.94 105 GLY A O 1
ATOM 777 N N . ILE A 1 106 ? -5.862 -0.477 -5.231 1.00 90.31 106 ILE A N 1
ATOM 778 C CA . ILE A 1 106 ? -5.347 0.388 -6.295 1.00 90.31 106 ILE A CA 1
ATOM 779 C C . ILE A 1 106 ? -6.461 0.711 -7.292 1.00 90.31 106 ILE A C 1
ATOM 781 O O . ILE A 1 106 ? -7.435 -0.028 -7.424 1.00 90.31 106 ILE A O 1
ATOM 785 N N . ARG A 1 107 ? -6.308 1.826 -8.001 1.00 90.94 107 ARG A N 1
ATOM 786 C CA . ARG A 1 107 ? -7.191 2.244 -9.090 1.00 90.94 107 ARG A CA 1
ATOM 787 C C . ARG A 1 107 ? -6.395 3.068 -10.099 1.00 90.94 107 ARG A C 1
ATOM 789 O O . ARG A 1 107 ? -5.424 3.708 -9.684 1.00 90.94 107 ARG A O 1
ATOM 796 N N . PRO A 1 108 ? -6.780 3.078 -11.386 1.00 90.69 108 PRO A N 1
ATOM 797 C CA . PRO A 1 108 ? -6.181 4.000 -12.335 1.00 90.69 108 PRO A CA 1
ATOM 798 C C . PRO A 1 108 ? -6.451 5.437 -11.883 1.00 90.69 108 PRO A C 1
ATOM 800 O O . PRO A 1 108 ? -7.531 5.760 -11.379 1.00 90.69 108 PRO A O 1
ATOM 803 N N . ILE A 1 109 ? -5.452 6.294 -12.051 1.00 87.88 109 ILE A N 1
ATOM 804 C CA . ILE A 1 109 ? -5.647 7.734 -11.929 1.00 87.88 109 ILE A CA 1
ATOM 805 C C . ILE A 1 109 ? -6.249 8.171 -13.270 1.00 87.88 109 ILE A C 1
ATOM 807 O O . ILE A 1 109 ? -5.709 7.779 -14.304 1.00 87.88 109 ILE A O 1
ATOM 811 N N . PRO A 1 110 ? -7.364 8.921 -13.290 1.00 77.94 110 PRO A N 1
ATOM 812 C CA . PRO A 1 110 ? -7.854 9.505 -1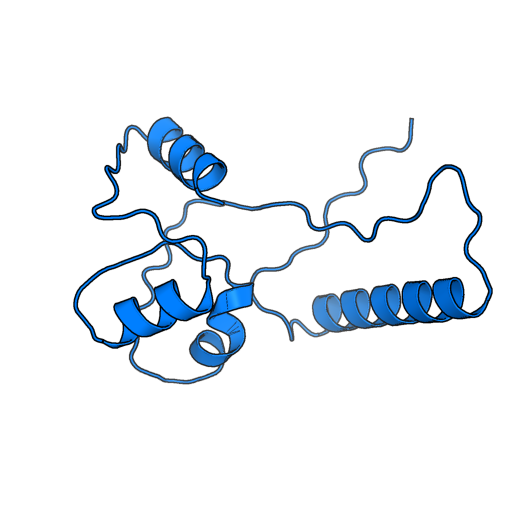4.531 1.00 77.94 110 PRO A CA 1
ATOM 813 C C . PRO A 1 110 ? -6.734 10.357 -15.128 1.00 77.94 110 PRO A C 1
ATOM 815 O O . PRO A 1 110 ? -6.149 11.152 -14.388 1.00 77.94 110 PRO A O 1
ATOM 818 N N . ASP A 1 111 ? -6.425 10.189 -16.415 1.00 67.06 111 ASP A N 1
ATOM 819 C CA . ASP A 1 111 ? -5.415 11.021 -17.068 1.00 67.06 111 ASP A CA 1
ATOM 820 C C . ASP A 1 111 ? -5.754 12.491 -16.811 1.00 67.06 111 ASP A C 1
ATOM 822 O O . ASP A 1 111 ? -6.827 12.981 -17.173 1.00 67.06 111 ASP A O 1
ATOM 826 N N . ALA A 1 112 ? -4.847 13.193 -16.129 1.00 53.16 112 ALA A N 1
ATOM 827 C CA . ALA A 1 112 ? -4.897 14.638 -16.107 1.00 53.16 112 ALA A CA 1
ATOM 828 C C . ALA A 1 112 ? -4.683 15.071 -17.554 1.00 53.16 112 ALA A C 1
ATOM 830 O O . ALA A 1 112 ? -3.648 14.741 -18.135 1.00 53.16 112 ALA A O 1
ATOM 831 N N . SER A 1 113 ? -5.678 15.748 -18.134 1.00 37.94 113 SER A N 1
ATOM 832 C CA . SER A 1 113 ? -5.608 16.336 -19.468 1.00 37.94 113 SER A CA 1
ATOM 833 C C . SER A 1 113 ? -4.217 16.924 -19.675 1.00 37.94 113 SER A C 1
ATOM 835 O O . SER A 1 113 ? -3.835 17.848 -18.957 1.00 37.94 113 SER A O 1
ATOM 837 N N . SER A 1 114 ? -3.437 16.344 -20.585 1.00 39.38 114 SER A N 1
ATOM 838 C CA . SER A 1 114 ? -2.107 16.847 -20.902 1.00 39.38 114 SER A CA 1
ATOM 839 C C . SER A 1 114 ? -2.274 18.239 -21.512 1.00 39.38 114 SER A C 1
ATOM 841 O O . SER A 1 114 ? -2.698 18.364 -22.659 1.00 39.38 114 SER A O 1
ATOM 843 N N . THR A 1 115 ? -2.053 19.278 -20.709 1.00 32.75 115 THR A N 1
ATOM 844 C CA . THR A 1 115 ? -1.787 20.645 -21.183 1.00 32.75 115 THR A CA 1
ATOM 845 C C . THR A 1 115 ? -0.367 20.764 -21.690 1.00 32.75 115 THR A C 1
ATOM 847 O O . THR A 1 115 ? 0.527 20.199 -21.020 1.00 32.75 115 THR A O 1
#